Protein AF-A0A1I1B5X7-F1 (afdb_monomer_lite)

pLDDT: mean 76.22, std 14.92, range [39.78, 94.12]

Structure (mmCIF, N/CA/C/O backbone):
data_AF-A0A1I1B5X7-F1
#
_entry.id   AF-A0A1I1B5X7-F1
#
loop_
_atom_site.group_PDB
_atom_site.id
_atom_site.type_symbol
_atom_site.label_atom_id
_atom_site.label_alt_id
_atom_site.label_comp_id
_atom_site.label_asym_id
_atom_site.label_entity_id
_atom_site.label_seq_id
_atom_site.pdbx_PDB_ins_code
_atom_site.Cartn_x
_atom_site.Cartn_y
_atom_site.Cartn_z
_atom_site.occupancy
_atom_site.B_iso_or_equiv
_atom_site.auth_seq_id
_atom_site.auth_comp_id
_atom_site.auth_asym_id
_atom_site.auth_atom_id
_atom_site.pdbx_PDB_model_num
ATOM 1 N N . MET A 1 1 ? 17.199 2.652 -27.166 1.00 39.78 1 MET A N 1
ATOM 2 C CA . MET A 1 1 ? 15.824 2.194 -26.874 1.00 39.78 1 MET A CA 1
ATOM 3 C C . MET A 1 1 ? 15.666 2.105 -25.354 1.00 39.78 1 MET A C 1
ATOM 5 O O . MET A 1 1 ? 15.689 1.012 -24.816 1.00 39.78 1 MET A O 1
ATOM 9 N N . SER A 1 2 ? 15.600 3.244 -24.650 1.00 50.00 2 SER A N 1
ATOM 10 C CA . SER A 1 2 ? 15.709 3.289 -23.175 1.00 50.00 2 SER A CA 1
ATOM 11 C C . SER A 1 2 ? 14.673 4.245 -22.562 1.00 50.00 2 SER A C 1
ATOM 13 O O . SER A 1 2 ? 15.024 5.257 -21.964 1.00 50.00 2 SER A O 1
ATOM 15 N N . HIS A 1 3 ? 13.383 3.953 -22.764 1.00 53.41 3 HIS A N 1
ATOM 16 C CA . HIS A 1 3 ? 12.238 4.685 -22.180 1.00 53.41 3 HIS A CA 1
ATOM 17 C C . HIS A 1 3 ? 11.324 3.795 -21.312 1.00 53.41 3 HIS A C 1
ATOM 19 O O . HIS A 1 3 ? 10.274 4.230 -20.848 1.00 53.41 3 HIS A O 1
ATOM 25 N N . GLU A 1 4 ? 11.722 2.547 -21.060 1.00 59.81 4 GLU A N 1
ATOM 26 C CA . GLU A 1 4 ? 10.966 1.597 -20.235 1.00 59.81 4 GLU A CA 1
ATOM 27 C C . GLU A 1 4 ? 10.813 1.978 -18.746 1.00 59.81 4 GLU A C 1
ATOM 29 O O . GLU A 1 4 ? 9.701 1.821 -18.237 1.00 59.81 4 GLU A O 1
ATOM 34 N N . PRO A 1 5 ? 11.828 2.520 -18.030 1.00 63.38 5 PRO A N 1
ATOM 35 C CA . PRO A 1 5 ? 11.698 2.728 -16.584 1.00 63.38 5 PRO A CA 1
ATOM 36 C C . PRO A 1 5 ? 10.725 3.862 -16.226 1.00 63.38 5 PRO A C 1
ATOM 38 O O . PRO A 1 5 ? 9.979 3.751 -15.253 1.00 63.38 5 PRO A O 1
ATOM 41 N N . ASP A 1 6 ? 10.676 4.927 -17.030 1.00 76.69 6 ASP A N 1
ATOM 42 C CA . ASP A 1 6 ? 9.767 6.056 -16.796 1.00 76.69 6 ASP A CA 1
ATOM 43 C C . ASP A 1 6 ? 8.309 5.676 -17.061 1.00 76.69 6 ASP A C 1
ATOM 45 O O . ASP A 1 6 ? 7.404 6.123 -16.351 1.00 76.69 6 ASP A O 1
ATOM 49 N N . ARG A 1 7 ? 8.074 4.818 -18.059 1.00 77.38 7 ARG A N 1
ATOM 50 C CA . ARG A 1 7 ? 6.745 4.285 -18.360 1.00 77.38 7 ARG A CA 1
ATOM 51 C C . ARG 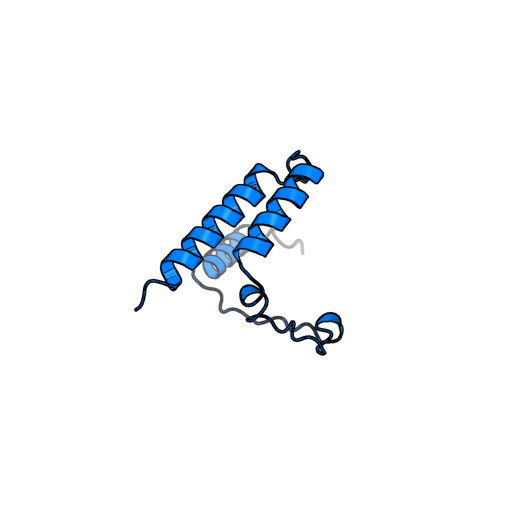A 1 7 ? 6.239 3.410 -17.215 1.00 77.38 7 ARG A C 1
ATOM 53 O O . ARG A 1 7 ? 5.134 3.628 -16.729 1.00 77.38 7 ARG A O 1
ATOM 60 N N . GLU A 1 8 ? 7.072 2.498 -16.720 1.00 80.31 8 GLU A N 1
ATOM 61 C CA . GLU A 1 8 ? 6.706 1.629 -15.600 1.00 80.31 8 GLU A CA 1
ATOM 62 C C . GLU A 1 8 ? 6.461 2.429 -14.305 1.00 80.31 8 GLU A C 1
ATOM 64 O O . GLU A 1 8 ? 5.539 2.136 -13.537 1.00 80.31 8 GLU A O 1
ATOM 69 N N . ALA A 1 9 ? 7.257 3.475 -14.057 1.00 83.69 9 ALA A N 1
ATOM 70 C CA . ALA A 1 9 ? 7.066 4.359 -12.911 1.00 83.69 9 ALA A CA 1
ATOM 71 C C . ALA A 1 9 ? 5.729 5.120 -12.976 1.00 83.69 9 ALA A C 1
ATOM 73 O O . ALA A 1 9 ? 5.043 5.225 -11.954 1.00 83.69 9 ALA A O 1
ATOM 74 N N . ARG A 1 10 ? 5.335 5.604 -14.162 1.00 85.81 10 ARG A N 1
ATOM 75 C CA . ARG A 1 10 ? 4.039 6.266 -14.392 1.00 85.81 10 ARG A CA 1
ATOM 76 C C . ARG A 1 10 ? 2.869 5.303 -14.203 1.00 85.81 10 ARG A C 1
ATOM 78 O O . ARG A 1 10 ? 1.986 5.597 -13.405 1.00 85.81 10 ARG A O 1
ATOM 85 N N . GLU A 1 11 ? 2.931 4.114 -14.797 1.00 86.38 11 GLU A N 1
ATOM 86 C CA . GLU A 1 11 ? 1.901 3.073 -14.638 1.00 86.38 11 GLU A CA 1
ATOM 87 C C . GLU A 1 11 ? 1.720 2.666 -13.161 1.00 86.38 11 GLU A C 1
ATOM 89 O O . GLU A 1 11 ? 0.607 2.468 -12.671 1.00 86.38 11 GLU A O 1
ATOM 94 N N . ARG A 1 12 ? 2.817 2.582 -12.392 1.00 85.88 12 ARG A N 1
ATOM 95 C CA . ARG A 1 12 ? 2.767 2.327 -10.940 1.00 85.88 12 ARG A CA 1
ATOM 96 C C . ARG A 1 12 ? 2.156 3.490 -10.157 1.00 85.88 12 ARG A C 1
ATOM 98 O O . ARG A 1 12 ? 1.510 3.243 -9.135 1.00 85.88 12 ARG A O 1
ATOM 105 N N . ALA A 1 13 ? 2.393 4.733 -10.570 1.00 90.44 13 ALA A N 1
ATOM 106 C CA . ALA A 1 13 ? 1.817 5.911 -9.931 1.00 90.44 13 ALA A CA 1
ATOM 107 C C . ALA A 1 13 ? 0.304 5.997 -10.181 1.00 90.44 13 ALA A C 1
ATOM 109 O O . ALA A 1 13 ? -0.449 6.190 -9.228 1.00 90.44 13 ALA A O 1
ATOM 110 N N . GLU A 1 14 ? -0.129 5.757 -11.419 1.00 91.44 14 GLU A N 1
ATOM 111 C CA . GLU A 1 14 ? -1.540 5.676 -11.821 1.00 91.44 14 GLU A CA 1
ATOM 112 C C . GLU A 1 14 ? -2.273 4.566 -11.064 1.00 91.44 14 GLU A C 1
ATOM 114 O O . GLU A 1 14 ? -3.316 4.811 -10.460 1.00 91.44 14 GLU A O 1
ATOM 119 N N . PHE A 1 15 ? -1.672 3.375 -10.973 1.00 90.44 15 PHE A N 1
ATOM 120 C CA . PHE A 1 15 ? -2.220 2.277 -10.177 1.00 90.44 15 PHE A CA 1
ATOM 121 C C . PHE A 1 15 ? -2.422 2.669 -8.706 1.00 90.44 15 PHE A C 1
ATOM 123 O O . PHE A 1 15 ? -3.457 2.384 -8.111 1.00 90.44 15 PHE A O 1
ATOM 130 N N . ARG A 1 16 ? -1.443 3.344 -8.090 1.00 93.38 16 ARG A N 1
ATOM 131 C CA . ARG A 1 16 ? -1.555 3.786 -6.689 1.00 93.38 16 ARG A CA 1
ATOM 132 C C . ARG A 1 16 ? -2.601 4.876 -6.495 1.00 93.38 16 ARG A C 1
ATOM 134 O O . ARG A 1 16 ? -3.200 4.921 -5.424 1.00 93.38 16 ARG A O 1
ATOM 141 N N . ALA A 1 17 ? -2.776 5.759 -7.476 1.00 93.62 17 ALA A N 1
ATOM 142 C CA . ALA A 1 17 ? -3.824 6.769 -7.450 1.00 93.62 17 ALA A CA 1
ATOM 143 C C . ALA A 1 17 ? -5.203 6.095 -7.468 1.00 93.62 17 ALA A C 1
ATOM 145 O O . ALA A 1 17 ? -5.967 6.304 -6.531 1.00 93.62 17 ALA A O 1
ATOM 146 N N . PHE A 1 18 ? -5.434 5.179 -8.417 1.00 93.56 18 PHE A N 1
ATOM 147 C CA . PHE A 1 18 ? -6.658 4.375 -8.494 1.00 93.56 18 PHE A CA 1
ATOM 148 C C . PHE A 1 18 ? -6.946 3.632 -7.184 1.00 93.56 18 PHE A C 1
ATOM 150 O O . PHE A 1 18 ? -8.044 3.717 -6.641 1.00 93.56 18 PHE A O 1
ATOM 157 N N . VAL A 1 19 ? -5.941 2.940 -6.633 1.00 94.00 19 VAL A N 1
ATOM 158 C CA . VAL A 1 19 ? -6.114 2.183 -5.386 1.00 94.00 19 VAL A CA 1
ATOM 159 C C . VAL A 1 19 ? -6.485 3.092 -4.226 1.00 94.00 19 VAL A C 1
ATOM 161 O O . VAL A 1 19 ? -7.290 2.699 -3.397 1.00 94.00 19 VAL A O 1
ATOM 164 N N . ARG A 1 20 ? -5.899 4.289 -4.141 1.00 91.75 20 ARG A N 1
ATOM 165 C CA . ARG A 1 20 ? -6.208 5.231 -3.062 1.00 91.75 20 ARG A CA 1
ATOM 166 C C . ARG A 1 20 ? -7.623 5.796 -3.183 1.00 91.75 20 ARG A C 1
ATOM 168 O O . ARG A 1 20 ? -8.241 6.047 -2.158 1.00 91.75 20 ARG A O 1
ATOM 175 N N . GLU A 1 21 ? -8.087 6.021 -4.405 1.00 93.56 21 GLU A N 1
ATOM 176 C CA . GLU A 1 21 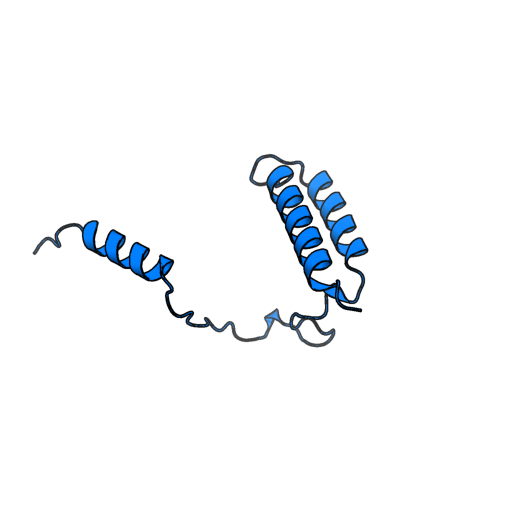? -9.383 6.632 -4.698 1.00 93.56 21 GLU A CA 1
ATOM 177 C C . GLU A 1 21 ? -10.548 5.651 -4.522 1.00 93.56 21 GLU A C 1
ATOM 179 O O . GLU A 1 21 ? -11.530 5.988 -3.872 1.00 93.56 21 GLU A O 1
ATOM 184 N N . HIS A 1 22 ? -10.409 4.415 -5.009 1.00 92.00 22 HIS A N 1
ATOM 185 C CA . HIS A 1 22 ? -11.498 3.431 -5.033 1.00 92.00 22 HIS A CA 1
ATOM 186 C C . HIS A 1 22 ? -11.385 2.350 -3.944 1.00 92.00 22 HIS A C 1
ATOM 188 O O . HIS A 1 22 ? -12.033 1.308 -4.041 1.00 92.00 22 HIS A O 1
ATOM 194 N N . HIS A 1 23 ? -10.543 2.533 -2.918 1.00 93.69 23 HIS A N 1
ATOM 195 C CA . HIS A 1 23 ? -10.320 1.475 -1.925 1.00 93.69 23 HIS A CA 1
ATOM 196 C C . HIS A 1 23 ? -11.601 1.159 -1.128 1.00 93.69 23 HIS A C 1
ATOM 198 O O . HIS A 1 23 ? -12.177 2.073 -0.532 1.00 93.69 23 HIS A O 1
ATOM 204 N N . PRO A 1 24 ? -12.006 -0.116 -0.986 1.00 94.12 24 PRO A N 1
ATOM 205 C CA . PRO A 1 24 ? -13.178 -0.472 -0.185 1.00 94.12 24 PRO A CA 1
ATOM 206 C C . PRO A 1 24 ? -13.033 -0.073 1.292 1.00 94.12 24 PRO A C 1
ATOM 208 O O . PRO A 1 24 ? -13.979 0.438 1.884 1.00 94.12 24 PRO A O 1
ATOM 211 N N . ASP A 1 25 ? -11.830 -0.181 1.871 1.00 90.19 25 ASP A N 1
ATOM 212 C CA . ASP A 1 25 ? -11.579 0.252 3.261 1.00 90.19 25 ASP A CA 1
ATOM 213 C C . ASP A 1 25 ? -11.739 1.767 3.498 1.00 90.19 25 ASP A C 1
ATOM 215 O O . ASP A 1 25 ? -11.833 2.186 4.650 1.00 90.19 25 ASP A O 1
ATOM 219 N N . VAL A 1 26 ? -11.763 2.601 2.448 1.00 91.62 26 VAL A N 1
ATOM 220 C CA . VAL A 1 26 ? -12.084 4.039 2.572 1.00 91.62 26 VAL A CA 1
ATOM 221 C C . VAL A 1 26 ? -13.506 4.368 2.103 1.00 91.62 26 VAL A C 1
ATOM 223 O O . VAL A 1 26 ? -13.866 5.540 2.037 1.00 91.62 26 VAL A O 1
ATOM 226 N N . GLY A 1 27 ? -14.321 3.346 1.818 1.00 88.38 27 GLY A N 1
ATOM 227 C CA . GLY A 1 27 ? -15.710 3.482 1.378 1.00 88.38 27 GLY A CA 1
ATOM 228 C C . GLY A 1 27 ? -15.931 3.396 -0.136 1.00 88.38 27 GLY A C 1
ATOM 229 O O . GLY A 1 27 ? -17.019 3.735 -0.590 1.00 88.38 27 GLY A O 1
ATOM 230 N N . GLY A 1 28 ? -14.935 2.968 -0.920 1.00 92.56 28 GLY A N 1
ATOM 231 C CA . GLY A 1 28 ? -15.099 2.692 -2.352 1.00 92.56 28 GLY A CA 1
ATOM 232 C C . GLY A 1 28 ? -15.937 1.438 -2.631 1.00 92.56 28 GLY A C 1
ATOM 233 O O . GLY A 1 28 ? -16.075 0.566 -1.771 1.00 92.56 28 GLY A O 1
ATOM 234 N N . ASP A 1 29 ? -16.487 1.327 -3.843 1.00 93.69 29 ASP A N 1
ATOM 235 C CA . ASP A 1 29 ? -17.254 0.149 -4.256 1.00 93.69 29 ASP A CA 1
ATOM 236 C C . ASP A 1 29 ? -16.315 -1.049 -4.520 1.00 93.69 29 ASP A C 1
ATOM 238 O O . ASP A 1 29 ? -15.452 -0.979 -5.406 1.00 93.69 29 ASP A O 1
ATOM 242 N N . PRO A 1 30 ? -16.479 -2.182 -3.805 1.00 92.50 30 PRO A N 1
ATOM 243 C CA . PRO A 1 30 ? -15.696 -3.387 -4.052 1.00 92.50 30 PRO A CA 1
ATOM 244 C C . PRO A 1 30 ? -15.775 -3.897 -5.498 1.00 92.50 30 PRO A C 1
ATOM 246 O O . PRO A 1 30 ? -14.777 -4.400 -6.014 1.00 92.50 30 PRO A O 1
ATOM 249 N N . GLN A 1 31 ? -16.930 -3.795 -6.162 1.00 93.94 31 GLN A N 1
ATOM 250 C CA . GLN A 1 31 ? -17.098 -4.302 -7.529 1.00 93.94 31 GLN A CA 1
ATOM 251 C C . GLN A 1 31 ? -16.375 -3.421 -8.546 1.00 93.94 31 GLN A C 1
ATOM 253 O O . GLN A 1 31 ? -15.663 -3.933 -9.414 1.00 93.94 31 GLN A O 1
ATOM 258 N N . GLU A 1 32 ? -16.485 -2.101 -8.398 1.00 91.31 32 GLU A N 1
ATOM 259 C CA . GLU A 1 32 ? -15.729 -1.139 -9.202 1.00 91.31 32 GLU A CA 1
ATOM 260 C C . GLU A 1 32 ? -14.217 -1.328 -9.013 1.00 91.31 32 GLU A C 1
ATOM 262 O O . GLU A 1 32 ? -13.456 -1.373 -9.987 1.00 91.31 32 GLU A O 1
ATOM 267 N N . PHE A 1 33 ? -13.783 -1.537 -7.768 1.00 91.75 33 PHE A N 1
ATOM 268 C CA . PHE A 1 33 ? -12.386 -1.798 -7.443 1.00 91.75 33 PHE A CA 1
ATOM 269 C C . PHE A 1 33 ? -11.859 -3.070 -8.127 1.00 91.75 33 PHE A C 1
ATOM 271 O O . PHE A 1 33 ? -10.780 -3.053 -8.727 1.00 91.75 33 PHE A O 1
ATOM 278 N N . LEU A 1 34 ? -12.622 -4.169 -8.090 1.00 92.31 34 LEU A N 1
ATOM 279 C CA . LEU A 1 34 ? -12.262 -5.427 -8.755 1.00 92.31 34 LEU A CA 1
ATOM 280 C C . LEU A 1 34 ? -12.196 -5.274 -10.280 1.00 92.31 34 LEU A C 1
ATOM 282 O O . LEU A 1 34 ? -11.238 -5.744 -10.902 1.00 92.31 34 LEU A O 1
ATOM 286 N N . ALA A 1 35 ? -13.173 -4.588 -10.877 1.00 92.38 35 ALA A N 1
ATOM 287 C CA . ALA A 1 35 ? -13.206 -4.326 -12.312 1.00 92.38 35 ALA A CA 1
ATOM 288 C C . ALA A 1 35 ? -12.012 -3.468 -12.762 1.00 92.38 35 ALA A C 1
ATOM 290 O O . ALA A 1 35 ? -11.365 -3.770 -13.767 1.00 92.38 35 ALA A O 1
ATOM 291 N N . GLY A 1 36 ? -11.664 -2.429 -11.999 1.00 90.75 36 GLY A N 1
ATOM 292 C CA . GLY A 1 36 ? -10.479 -1.619 -12.272 1.00 90.75 36 GLY A CA 1
ATOM 293 C C . GLY A 1 36 ? -9.178 -2.406 -12.097 1.00 90.75 36 GLY A C 1
ATOM 294 O O . GLY A 1 36 ? -8.281 -2.310 -12.937 1.00 90.75 36 GLY A O 1
ATOM 295 N N . LEU A 1 37 ? -9.087 -3.269 -11.078 1.00 91.12 37 LEU A N 1
ATOM 296 C CA . LEU A 1 37 ? -7.920 -4.128 -10.868 1.00 91.12 37 LEU A CA 1
ATOM 297 C C . LEU A 1 37 ? -7.695 -5.103 -12.036 1.00 91.12 37 LEU A C 1
ATOM 299 O O . LEU A 1 37 ? -6.543 -5.353 -12.401 1.00 91.12 37 LEU A O 1
ATOM 303 N N . ALA A 1 38 ? -8.764 -5.627 -12.643 1.00 89.69 38 ALA A N 1
ATOM 304 C CA . ALA A 1 38 ? -8.675 -6.468 -13.838 1.00 89.69 38 ALA A CA 1
ATOM 305 C C . ALA A 1 38 ? -8.029 -5.716 -15.017 1.00 89.69 38 ALA A C 1
ATOM 307 O O . ALA A 1 38 ? -7.075 -6.220 -15.611 1.00 89.69 38 ALA A O 1
ATOM 308 N N . ARG A 1 39 ? -8.432 -4.461 -15.265 1.00 88.19 39 ARG A N 1
ATOM 309 C CA . ARG A 1 39 ? -7.859 -3.617 -16.333 1.00 88.19 39 ARG A CA 1
ATOM 310 C C . ARG A 1 39 ? -6.357 -3.385 -16.157 1.00 88.19 39 ARG A C 1
ATOM 312 O O . ARG A 1 39 ? -5.591 -3.515 -17.109 1.00 88.19 39 ARG A O 1
ATOM 319 N N . PHE A 1 40 ? -5.908 -3.095 -14.932 1.00 87.00 40 PHE A N 1
ATOM 320 C CA . PHE A 1 40 ? -4.476 -2.920 -14.651 1.00 87.00 40 PHE A CA 1
ATOM 321 C C . PHE A 1 40 ? -3.672 -4.219 -14.805 1.00 87.00 40 PHE A C 1
ATOM 323 O O . PHE A 1 40 ? -2.490 -4.164 -15.145 1.00 87.00 40 PHE A O 1
ATOM 330 N N . ARG A 1 41 ? -4.283 -5.387 -14.560 1.00 84.81 41 ARG A N 1
ATOM 331 C CA . ARG A 1 41 ? -3.645 -6.698 -14.776 1.00 84.81 41 ARG A CA 1
ATOM 332 C C . ARG A 1 41 ? -3.506 -7.018 -16.262 1.00 84.81 41 ARG A C 1
ATOM 334 O O . ARG A 1 41 ? -2.440 -7.465 -16.678 1.00 84.81 41 ARG A O 1
ATOM 341 N N . GLU A 1 42 ? -4.539 -6.743 -17.050 1.00 85.12 42 GLU A N 1
ATOM 342 C CA . GLU A 1 42 ? -4.525 -6.917 -18.507 1.00 85.12 42 GLU A CA 1
ATOM 343 C C . GLU A 1 42 ? -3.491 -6.001 -19.174 1.00 85.12 42 GLU A C 1
ATOM 345 O O . GLU A 1 42 ? -2.669 -6.474 -19.959 1.00 85.12 42 GLU A O 1
ATOM 350 N N . ALA A 1 43 ? -3.451 -4.719 -18.789 1.00 82.62 43 ALA A N 1
ATOM 351 C CA . ALA A 1 43 ? -2.503 -3.736 -19.322 1.00 82.62 43 ALA A CA 1
ATOM 352 C C . ALA A 1 43 ? -1.030 -4.107 -19.063 1.00 82.62 43 ALA A C 1
ATOM 354 O O . ALA A 1 43 ? -0.147 -3.802 -19.865 1.00 82.62 43 ALA A O 1
ATOM 355 N N . ARG A 1 44 ? -0.763 -4.799 -17.951 1.00 75.69 44 ARG A N 1
ATOM 356 C CA . ARG A 1 44 ? 0.570 -5.280 -17.563 1.00 75.69 44 ARG A CA 1
ATOM 357 C C . ARG A 1 44 ? 1.030 -6.519 -18.340 1.00 75.69 44 ARG A C 1
ATOM 359 O O . ARG A 1 44 ? 2.228 -6.815 -18.367 1.00 75.69 44 ARG A O 1
ATOM 366 N N . GLY A 1 45 ? 0.105 -7.223 -18.993 1.00 64.81 45 GLY A N 1
ATOM 367 C CA . GLY A 1 45 ? 0.368 -8.425 -19.776 1.00 64.81 45 GLY A CA 1
ATOM 368 C C . GLY A 1 45 ? 0.934 -9.608 -18.966 1.00 64.81 45 GLY A C 1
ATOM 369 O O . GLY A 1 45 ? 1.355 -9.471 -17.814 1.00 64.81 45 GLY A O 1
ATOM 370 N N . PRO A 1 46 ? 1.037 -10.799 -19.583 1.00 58.97 46 PRO A N 1
ATOM 371 C CA . PRO A 1 46 ? 1.524 -12.025 -18.932 1.00 58.97 46 PRO A CA 1
ATOM 372 C C . PRO A 1 46 ? 3.016 -11.985 -18.550 1.00 58.97 46 PRO A C 1
ATOM 374 O O . PRO A 1 46 ? 3.535 -12.935 -17.969 1.00 58.97 46 PRO A O 1
ATOM 377 N N . ARG A 1 47 ? 3.734 -10.904 -18.894 1.00 51.41 47 ARG A N 1
ATOM 378 C CA . ARG A 1 47 ? 5.147 -10.707 -18.538 1.00 51.41 47 ARG A CA 1
ATOM 379 C C . ARG A 1 47 ? 5.341 -9.943 -17.230 1.00 51.41 47 ARG A C 1
ATOM 381 O O . ARG A 1 47 ? 6.396 -10.082 -16.629 1.00 51.41 47 ARG A O 1
ATOM 388 N N . SER A 1 48 ? 4.360 -9.171 -16.756 1.00 51.72 48 SER A N 1
ATOM 389 C CA . SER A 1 48 ? 4.513 -8.401 -15.510 1.00 51.72 48 SER A CA 1
ATOM 390 C C . SER A 1 48 ? 4.273 -9.227 -14.243 1.00 51.72 48 SER A C 1
ATOM 392 O O . SER A 1 48 ? 4.582 -8.753 -13.150 1.00 51.72 48 SER A O 1
ATOM 394 N N . THR A 1 49 ? 3.759 -10.452 -14.360 1.00 51.41 49 THR A N 1
ATOM 395 C CA . THR A 1 49 ? 3.856 -11.451 -13.282 1.00 51.41 49 THR A CA 1
ATOM 396 C C . THR A 1 49 ? 5.293 -11.956 -13.111 1.00 51.41 49 THR A C 1
ATOM 398 O O . THR A 1 49 ? 5.617 -12.567 -12.101 1.00 51.41 49 THR A O 1
ATOM 401 N N . ARG A 1 50 ? 6.192 -11.651 -14.057 1.00 50.28 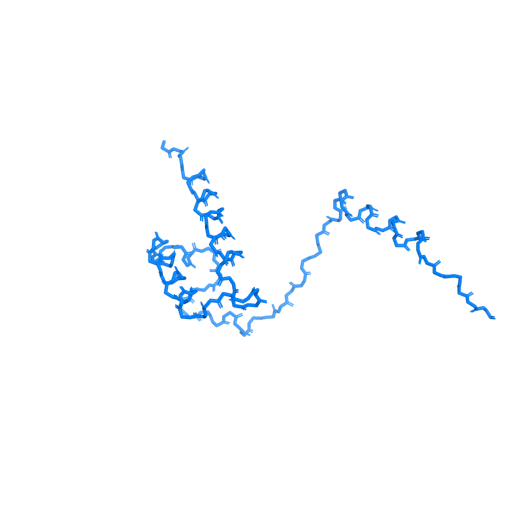50 ARG A N 1
ATOM 402 C CA . ARG A 1 50 ? 7.568 -12.143 -14.092 1.00 50.28 50 ARG A CA 1
ATOM 403 C C . ARG A 1 50 ? 8.555 -11.065 -13.653 1.00 50.28 50 ARG A C 1
ATOM 405 O O . ARG A 1 50 ? 9.237 -10.450 -14.465 1.00 50.28 50 ARG A O 1
ATOM 412 N N . GLN A 1 51 ? 8.580 -10.840 -12.342 1.00 45.62 51 GLN A N 1
ATOM 413 C CA . GLN A 1 51 ? 9.781 -10.508 -11.550 1.00 45.62 51 GLN A CA 1
ATOM 414 C C . GLN A 1 51 ? 9.487 -10.598 -10.035 1.00 45.62 51 GLN A C 1
ATOM 416 O O . GLN A 1 51 ? 10.037 -9.872 -9.211 1.00 45.62 51 GLN A O 1
ATOM 421 N N . GLY A 1 52 ? 8.586 -11.509 -9.668 1.00 49.69 52 GLY A N 1
ATOM 422 C CA . GLY A 1 52 ? 8.463 -12.097 -8.338 1.00 49.69 52 GLY A CA 1
ATOM 423 C C . GLY A 1 52 ? 8.458 -13.622 -8.506 1.00 49.69 52 GLY A C 1
ATOM 424 O O . GLY A 1 52 ? 8.229 -14.074 -9.628 1.00 49.69 52 GLY A O 1
ATOM 425 N N . PRO A 1 53 ? 8.729 -14.409 -7.453 1.00 48.44 53 PRO A N 1
ATOM 426 C CA . PRO A 1 53 ? 8.958 -15.864 -7.510 1.00 48.44 53 PRO A CA 1
ATOM 427 C C . PRO A 1 53 ? 7.729 -16.715 -7.909 1.00 48.44 53 PRO A C 1
ATOM 429 O O . PRO A 1 53 ? 7.679 -17.902 -7.619 1.00 48.44 53 PRO A O 1
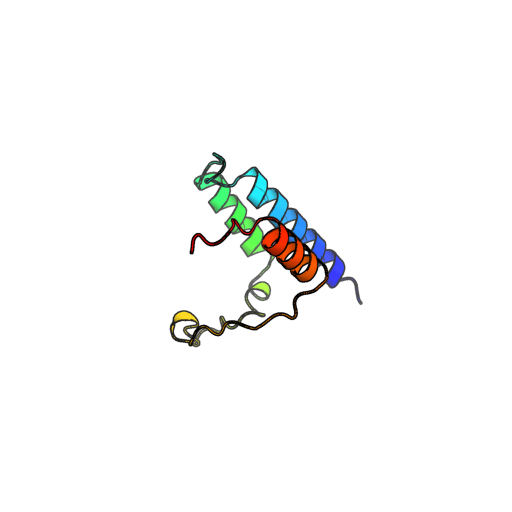ATOM 432 N N . ASP A 1 54 ? 6.743 -16.137 -8.592 1.00 51.59 54 ASP A N 1
ATOM 433 C CA . ASP A 1 54 ? 5.512 -16.795 -9.026 1.00 51.59 54 ASP A CA 1
ATOM 434 C C . ASP A 1 54 ? 5.698 -17.466 -10.406 1.00 51.59 54 ASP A C 1
ATOM 436 O O . ASP A 1 54 ? 4.950 -17.202 -11.351 1.00 51.59 54 ASP A O 1
ATOM 440 N N . GLU A 1 55 ? 6.730 -18.305 -10.559 1.00 52.59 55 GLU A N 1
ATOM 441 C CA . GLU A 1 55 ? 6.793 -19.253 -11.680 1.00 52.59 55 GLU A CA 1
ATOM 442 C C . GLU A 1 55 ? 5.789 -20.399 -11.442 1.00 52.59 55 GLU A C 1
ATOM 444 O O . GLU A 1 55 ? 5.694 -20.906 -10.321 1.00 52.59 55 GLU A O 1
ATOM 449 N N . PRO A 1 56 ? 5.024 -20.837 -12.463 1.00 46.44 56 PRO A N 1
ATOM 450 C CA . PRO A 1 56 ? 4.098 -21.958 -12.321 1.00 46.44 56 PRO A CA 1
ATOM 451 C C . PRO A 1 56 ? 4.879 -23.241 -11.993 1.00 46.44 56 PRO A C 1
ATOM 453 O O . PRO A 1 56 ? 5.597 -23.770 -12.837 1.00 46.44 56 PRO A O 1
ATOM 456 N N . GLY A 1 57 ? 4.751 -23.706 -10.747 1.00 53.62 57 GLY A N 1
ATOM 457 C CA . GLY A 1 57 ? 5.524 -24.811 -10.163 1.00 53.62 57 GLY A CA 1
ATOM 458 C C . GLY A 1 57 ? 6.218 -24.451 -8.844 1.00 53.62 57 GLY A C 1
ATOM 459 O O . GLY A 1 57 ? 6.598 -25.347 -8.096 1.00 53.62 57 GLY A O 1
ATOM 460 N N . HIS A 1 58 ? 6.334 -23.158 -8.526 1.00 53.81 58 HIS A N 1
ATOM 461 C CA . HIS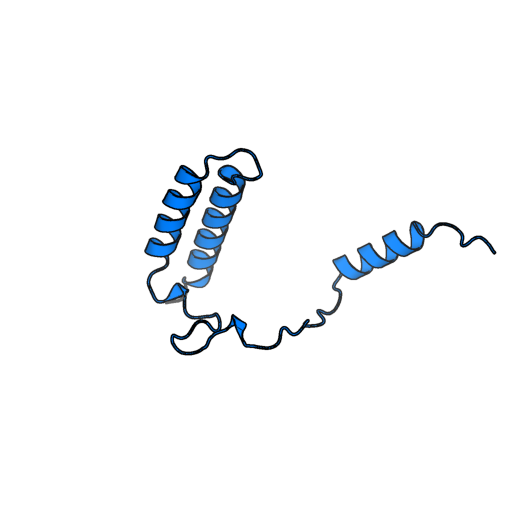 A 1 58 ? 6.838 -22.672 -7.247 1.00 53.81 58 HIS A CA 1
ATOM 462 C C . HIS A 1 58 ? 5.649 -22.237 -6.379 1.00 53.81 58 HIS A C 1
ATOM 464 O O . HIS A 1 58 ? 5.104 -21.146 -6.559 1.00 53.81 58 HIS A O 1
ATOM 470 N N . ASP A 1 59 ? 5.215 -23.084 -5.439 1.00 60.59 59 ASP A N 1
ATOM 471 C CA . ASP A 1 59 ? 4.279 -22.631 -4.409 1.00 60.59 59 ASP A CA 1
ATOM 472 C C . ASP A 1 59 ? 5.030 -21.681 -3.467 1.00 60.59 59 ASP A C 1
ATOM 474 O O . ASP A 1 59 ? 5.711 -22.075 -2.520 1.00 60.59 59 ASP A O 1
ATOM 478 N N . ARG A 1 60 ? 4.976 -20.385 -3.783 1.00 60.97 60 ARG A N 1
ATOM 479 C CA . ARG A 1 60 ? 5.599 -19.318 -2.989 1.00 60.97 60 ARG A CA 1
ATOM 480 C C . ARG A 1 60 ? 5.105 -19.276 -1.541 1.00 60.97 60 ARG A C 1
ATOM 482 O O . ARG A 1 60 ? 5.730 -18.601 -0.724 1.00 60.97 60 ARG A O 1
ATOM 489 N N . TYR A 1 61 ? 3.988 -19.935 -1.234 1.00 63.56 61 TYR A N 1
ATOM 490 C CA . TYR A 1 61 ? 3.418 -19.977 0.105 1.00 63.56 61 TYR A CA 1
ATOM 491 C C . TYR A 1 61 ? 4.044 -21.071 0.982 1.00 63.56 61 TYR A C 1
ATOM 493 O O . TYR A 1 61 ? 3.948 -20.968 2.202 1.00 63.56 61 TYR A O 1
ATOM 501 N N . ASP A 1 62 ? 4.769 -22.023 0.383 1.00 70.19 62 ASP A N 1
ATOM 502 C CA . ASP A 1 62 ? 5.543 -23.056 1.090 1.00 70.19 62 ASP A CA 1
ATOM 503 C C . ASP A 1 62 ? 6.993 -22.628 1.392 1.00 70.19 62 ASP A C 1
ATOM 505 O O . ASP A 1 62 ? 7.750 -23.342 2.055 1.00 70.19 62 ASP A O 1
ATOM 509 N N . ALA A 1 63 ? 7.412 -21.444 0.931 1.00 71.62 63 ALA A N 1
ATOM 510 C CA . ALA A 1 63 ? 8.744 -20.917 1.202 1.00 71.62 63 ALA A CA 1
ATOM 511 C C . ALA A 1 63 ? 8.819 -20.233 2.587 1.00 71.62 63 ALA A C 1
ATOM 513 O O . ALA A 1 63 ? 7.931 -19.453 2.945 1.00 71.62 63 ALA A O 1
ATOM 514 N N . PRO A 1 64 ? 9.903 -20.433 3.363 1.00 76.50 64 PRO A N 1
ATOM 515 C CA . PRO A 1 64 ? 10.101 -19.721 4.622 1.00 76.50 64 PRO A CA 1
ATOM 516 C C . PRO A 1 64 ? 10.153 -18.195 4.432 1.00 76.50 64 PRO A C 1
ATOM 518 O O . PRO A 1 64 ? 10.862 -17.675 3.568 1.00 76.50 64 PRO A O 1
ATOM 521 N N . VAL A 1 65 ? 9.435 -17.457 5.283 1.00 75.06 65 VAL A N 1
ATOM 522 C CA . VAL A 1 65 ? 9.441 -15.986 5.288 1.00 75.06 65 VAL A CA 1
ATOM 523 C C . VAL A 1 65 ? 10.686 -15.470 6.017 1.00 75.06 65 VAL A C 1
ATOM 525 O O . VAL A 1 65 ? 10.828 -15.662 7.224 1.00 75.06 65 VAL A O 1
ATOM 528 N N . TYR A 1 66 ? 11.566 -14.753 5.310 1.00 78.25 66 TYR A N 1
ATOM 529 C CA . TYR A 1 66 ? 12.744 -14.105 5.899 1.00 78.25 66 TYR A CA 1
ATOM 530 C C . TYR A 1 66 ? 12.546 -12.592 6.040 1.00 78.25 66 TYR A C 1
ATOM 532 O O . TYR A 1 66 ? 12.187 -11.896 5.089 1.00 78.25 66 TYR A O 1
ATOM 540 N N . PHE A 1 67 ? 12.850 -12.051 7.221 1.00 77.75 67 PHE A N 1
ATOM 541 C CA . PHE A 1 67 ? 12.906 -10.605 7.429 1.00 77.75 67 PHE A CA 1
ATOM 542 C C . PHE A 1 67 ? 14.282 -10.074 7.023 1.00 77.75 67 PHE A C 1
ATOM 544 O O . PHE A 1 67 ? 15.274 -10.302 7.712 1.00 77.75 67 PHE A O 1
ATOM 551 N N . ALA A 1 68 ? 14.351 -9.322 5.925 1.00 77.38 68 ALA A N 1
ATOM 552 C CA . ALA A 1 68 ? 15.574 -8.619 5.559 1.00 77.38 68 ALA A CA 1
ATOM 553 C C . ALA A 1 68 ? 15.776 -7.404 6.479 1.00 77.38 68 ALA A C 1
ATOM 555 O O . ALA A 1 68 ? 14.951 -6.482 6.506 1.00 77.38 68 ALA A O 1
ATOM 556 N N . ALA A 1 69 ? 16.885 -7.373 7.219 1.00 74.12 69 ALA A N 1
ATOM 557 C CA . ALA A 1 69 ? 17.284 -6.183 7.956 1.00 74.12 69 ALA A CA 1
ATOM 558 C C . ALA A 1 69 ? 17.672 -5.085 6.955 1.00 74.12 69 ALA A C 1
ATOM 560 O O . ALA A 1 69 ? 18.705 -5.159 6.297 1.00 74.12 69 ALA A O 1
ATOM 561 N N . ARG A 1 70 ? 16.833 -4.054 6.821 1.00 66.25 70 ARG A N 1
ATOM 562 C CA . ARG A 1 70 ? 17.208 -2.837 6.093 1.00 66.25 70 ARG A CA 1
ATOM 563 C C . ARG A 1 70 ? 18.004 -1.938 7.023 1.00 66.25 70 ARG A C 1
ATOM 565 O O . ARG A 1 70 ? 17.543 -1.654 8.133 1.00 66.25 70 ARG A O 1
ATOM 572 N N . GLU A 1 71 ? 19.156 -1.455 6.564 1.00 70.62 71 GLU A N 1
ATOM 573 C CA . GLU A 1 71 ? 19.885 -0.439 7.313 1.00 70.62 71 GLU A CA 1
ATOM 574 C C . GLU A 1 71 ? 18.976 0.781 7.536 1.00 70.62 71 GLU A C 1
ATOM 576 O O . GLU A 1 71 ? 18.376 1.309 6.589 1.00 70.62 71 GLU A O 1
ATOM 581 N N . PRO A 1 72 ? 18.801 1.227 8.790 1.00 61.88 72 PRO A N 1
ATOM 582 C CA . PRO A 1 72 ? 17.954 2.363 9.083 1.00 61.88 72 PRO A CA 1
ATOM 583 C C . PRO A 1 72 ? 18.606 3.627 8.522 1.00 61.88 72 PRO A C 1
ATOM 585 O O . PRO A 1 72 ? 19.497 4.211 9.137 1.00 61.88 72 PRO A O 1
ATOM 588 N N . GLY A 1 73 ? 18.111 4.083 7.372 1.00 71.50 73 GLY A N 1
ATOM 589 C CA . GLY A 1 73 ? 18.450 5.390 6.818 1.00 71.50 73 GLY A CA 1
ATOM 590 C C . GLY A 1 73 ? 18.016 6.547 7.731 1.00 71.50 73 GLY A C 1
ATOM 591 O O . GLY A 1 73 ? 17.635 6.373 8.894 1.00 71.50 73 GLY A O 1
ATOM 592 N N . VAL A 1 74 ? 18.022 7.771 7.202 1.00 73.88 74 VAL A N 1
ATOM 593 C CA . VAL A 1 74 ? 17.702 8.997 7.966 1.00 73.88 74 VAL A CA 1
ATOM 594 C C . VAL A 1 74 ? 16.376 8.882 8.742 1.00 73.88 74 VAL A C 1
ATOM 596 O O . VAL A 1 74 ? 16.321 9.238 9.920 1.00 73.88 74 VAL A O 1
ATOM 599 N N . VAL A 1 75 ? 15.347 8.273 8.143 1.00 78.88 75 VAL A N 1
ATOM 600 C CA . VAL A 1 75 ? 14.043 8.024 8.790 1.00 78.88 75 VAL A CA 1
ATOM 601 C C . VAL A 1 75 ? 14.168 7.149 10.044 1.00 78.88 75 VAL A C 1
ATOM 603 O O . VAL A 1 75 ? 13.565 7.447 11.079 1.00 78.88 75 VAL A O 1
ATOM 606 N N . GLY A 1 76 ? 14.989 6.095 9.999 1.00 77.88 76 GLY A N 1
ATOM 607 C CA . GLY A 1 76 ? 15.213 5.205 11.139 1.00 77.88 76 GLY A CA 1
ATOM 608 C C . GLY A 1 76 ? 15.928 5.904 12.301 1.00 77.88 76 GLY A C 1
ATOM 609 O O . GLY A 1 76 ? 15.578 5.685 13.466 1.00 77.88 76 GLY A O 1
ATOM 610 N N . ARG A 1 77 ? 16.860 6.820 11.999 1.00 78.31 77 ARG A N 1
ATOM 611 C CA . ARG A 1 77 ? 17.526 7.661 13.011 1.00 78.31 77 ARG A CA 1
ATOM 612 C C . ARG A 1 77 ? 16.549 8.616 13.699 1.00 78.31 77 ARG A C 1
ATOM 614 O O . ARG A 1 77 ? 16.511 8.658 14.931 1.00 78.31 77 ARG A O 1
ATOM 621 N N . VAL A 1 78 ? 15.700 9.309 12.936 1.00 81.88 78 VAL A N 1
ATOM 622 C CA . VAL A 1 78 ? 14.677 10.221 13.486 1.00 81.88 78 VAL A CA 1
ATOM 623 C C . VAL A 1 78 ? 13.669 9.468 14.358 1.00 81.88 78 VAL A C 1
ATOM 625 O O . VAL A 1 78 ? 13.356 9.914 15.467 1.00 81.88 78 VAL A O 1
ATOM 628 N N . LYS A 1 79 ? 13.199 8.292 13.914 1.00 81.44 79 LYS A N 1
ATOM 629 C CA . LYS A 1 79 ? 12.275 7.449 14.692 1.00 81.44 79 LYS A CA 1
ATOM 630 C C . LYS A 1 79 ? 12.888 7.036 16.034 1.00 81.44 79 LYS A C 1
ATOM 632 O O . LYS A 1 79 ? 12.236 7.168 17.070 1.00 81.44 79 LYS A O 1
ATOM 637 N N . ARG A 1 80 ? 14.159 6.615 16.039 1.00 83.31 80 ARG A N 1
ATOM 638 C CA . ARG A 1 80 ? 14.891 6.242 17.263 1.00 83.31 80 ARG A CA 1
ATOM 639 C C . ARG A 1 80 ? 15.050 7.425 18.223 1.00 83.31 80 ARG A C 1
ATOM 641 O O . ARG A 1 80 ? 14.847 7.258 19.425 1.00 83.31 80 ARG A O 1
ATOM 648 N N . TRP A 1 81 ? 15.377 8.613 17.7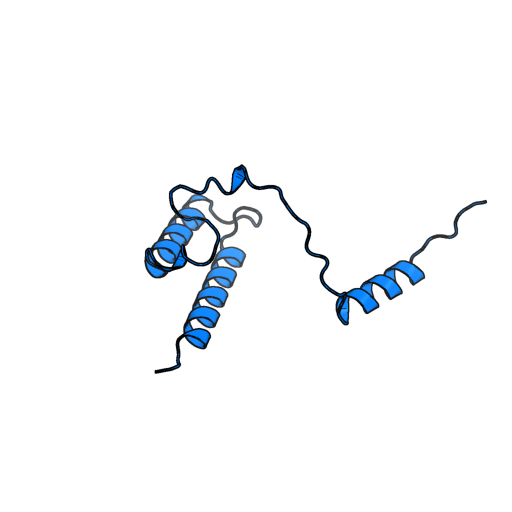14 1.00 82.19 81 TRP A N 1
ATOM 649 C CA . TRP A 1 81 ? 15.488 9.830 18.527 1.00 82.19 81 TRP A CA 1
ATOM 650 C C . TRP A 1 81 ? 14.150 10.216 19.169 1.00 82.19 81 TRP A C 1
ATOM 652 O O . TRP A 1 81 ? 14.093 10.436 20.381 1.00 82.19 81 TRP A O 1
ATOM 662 N N . ARG A 1 82 ? 13.053 10.204 18.397 1.00 84.12 82 ARG A N 1
ATOM 663 C CA . ARG A 1 82 ? 11.702 10.468 18.923 1.00 84.12 82 ARG A CA 1
ATOM 664 C C . ARG A 1 82 ? 11.296 9.452 19.986 1.00 84.12 82 ARG A C 1
ATOM 666 O O . ARG A 1 82 ? 10.756 9.841 21.017 1.00 84.12 82 ARG A O 1
ATOM 673 N N . GLN A 1 83 ? 11.581 8.170 19.763 1.00 83.50 83 GLN A N 1
ATOM 674 C CA . GLN A 1 83 ? 11.254 7.121 20.725 1.00 83.50 83 GLN A CA 1
ATOM 675 C C . GLN A 1 83 ? 12.032 7.293 22.031 1.00 83.50 83 GLN A C 1
ATOM 677 O O . GLN A 1 83 ? 11.444 7.156 23.094 1.00 83.50 83 GLN A O 1
ATOM 682 N N . ARG A 1 84 ? 13.323 7.650 21.971 1.00 79.00 84 ARG A N 1
ATOM 683 C CA . ARG A 1 84 ? 14.121 7.953 23.171 1.00 79.00 84 ARG A CA 1
ATOM 684 C C . ARG A 1 84 ? 13.547 9.125 23.963 1.00 79.00 84 ARG A C 1
ATOM 686 O O . ARG A 1 84 ? 13.467 9.029 25.179 1.00 79.00 84 ARG A O 1
ATOM 693 N N . ARG A 1 85 ? 13.112 10.189 23.280 1.00 79.69 85 ARG A N 1
ATOM 694 C CA . ARG A 1 85 ? 12.523 11.372 23.928 1.00 79.69 85 ARG A CA 1
ATOM 695 C C . ARG A 1 85 ? 11.156 11.123 24.560 1.00 79.69 85 ARG A C 1
ATOM 697 O O . ARG A 1 85 ? 10.791 11.832 25.483 1.00 79.69 85 ARG A O 1
ATOM 704 N N . ARG A 1 86 ? 10.404 10.140 24.064 1.00 79.06 86 ARG A N 1
ATOM 705 C CA . ARG A 1 86 ? 9.066 9.788 24.565 1.00 79.06 86 ARG A CA 1
ATOM 706 C C . ARG A 1 86 ? 9.068 8.590 25.516 1.00 79.06 86 ARG A C 1
ATOM 708 O O . ARG A 1 86 ? 8.006 8.037 25.773 1.00 79.06 86 ARG A O 1
ATOM 715 N N . ARG A 1 87 ? 10.232 8.140 25.999 1.00 76.44 87 ARG A N 1
ATOM 716 C CA . ARG A 1 87 ? 10.279 7.045 26.975 1.00 76.44 87 ARG A CA 1
ATOM 717 C C . ARG A 1 87 ? 9.769 7.560 28.323 1.00 76.44 87 ARG A C 1
ATOM 719 O O . ARG A 1 87 ? 10.425 8.438 28.882 1.00 76.44 87 ARG A O 1
ATOM 726 N N . PRO A 1 88 ? 8.641 7.040 28.842 1.00 77.25 88 PRO A N 1
ATOM 727 C CA . PRO A 1 88 ? 8.199 7.391 30.181 1.00 77.25 88 PRO A CA 1
ATOM 728 C C . PRO A 1 88 ? 9.246 6.922 31.205 1.00 77.25 88 PRO A C 1
ATOM 730 O O . PRO A 1 88 ? 9.941 5.925 30.951 1.00 77.25 88 PRO A O 1
ATOM 733 N N . PRO A 1 89 ? 9.399 7.633 32.335 1.00 79.00 89 PRO A N 1
ATOM 734 C CA . PRO A 1 89 ? 10.302 7.212 33.395 1.00 79.00 89 PRO A CA 1
ATOM 735 C C . PRO A 1 89 ? 9.897 5.813 33.860 1.00 79.00 89 PRO A C 1
ATOM 737 O O . PRO A 1 89 ? 8.731 5.548 34.147 1.00 79.00 89 PRO A O 1
ATOM 740 N N . ARG A 1 90 ? 10.863 4.889 33.880 1.00 74.81 90 ARG A N 1
ATOM 741 C CA . ARG A 1 90 ? 10.644 3.563 34.455 1.00 74.81 90 ARG A CA 1
ATOM 742 C C . ARG A 1 90 ? 10.524 3.751 35.960 1.00 74.81 90 ARG A C 1
ATOM 744 O O . ARG A 1 90 ? 11.505 4.137 36.591 1.00 74.81 90 ARG A O 1
ATOM 751 N N . VAL A 1 91 ? 9.327 3.528 36.491 1.00 75.31 91 VAL A N 1
ATOM 752 C CA . VAL A 1 91 ? 9.097 3.461 37.936 1.00 75.31 91 VAL A CA 1
ATOM 753 C C . VAL A 1 91 ? 9.994 2.343 38.482 1.00 75.31 91 VAL A C 1
ATOM 755 O O . VAL A 1 91 ? 10.052 1.266 37.881 1.00 75.31 91 VAL A O 1
ATOM 758 N N . ARG A 1 92 ? 10.776 2.654 39.517 1.00 59.16 92 ARG A N 1
ATOM 759 C CA . ARG A 1 92 ? 11.628 1.710 40.248 1.00 59.16 92 ARG A CA 1
ATOM 760 C C . ARG A 1 92 ? 10.896 1.221 41.481 1.00 59.16 92 ARG A C 1
ATOM 762 O O . ARG A 1 92 ? 10.195 2.063 42.080 1.00 59.16 92 ARG A O 1
#

Foldseek 3Di:
DPPPPVVVVVLVVVVVVLCVVQPVVVPHDPVVSVVVVVVSVVVCPPCVVPPDPPDVPDPVVPDDDDDDDDDDDPVNVVVVVVCVVPDDDDDD

Organism: NCBI:txid490629

Secondary structure (DSSP, 8-state):
---HHHHHHHHHHHHHHHHHHS-GGGT--HHHHHHHHHHHHHHHTTTTTTTSS--TT--TTSSPP--------HHHHHHHHHHHHT------

Sequence (92 aa):
MSHEPDREARERAEFRAFVREHHPDVGGDPQEFLAGLARFREARGPRSTRQGPDEPGHDRYDAPVYFAAREPGVVGRVKRWRQRRRRPPRVR

Radius of gyration: 20.55 Å; chains: 1; bounding box: 37×36×67 Å